Protein AF-A0AAE0S207-F1 (afdb_monomer_lite)

Foldseek 3Di:
DDDDPPVVVPCPPLLVQQQWDWDQDPVVRDIDIDRDGDDFQPASDDQWTHDPSGTGHPPPD

pLDDT: mean 70.61, std 16.65, range [34.19, 89.69]

Organism: NCBI:txid2493646

Sequence (61 aa):
MAVTDLKLPIHAVPEMICRFMYCTDPKISKCVDTYFSAAPGTMCGIHMWCRQGLCVKRCLK

Secondary structure (DSSP, 8-state):
---------SS--HHHHHH-EEEEETTTTEEEEE-PPPPTT-EEETTEEEETTEEEE----

InterPro domains:
  IPR041645 ADAMTS, cysteine-rich domain 2 [PF17771] (15-56)

Structure (mmCIF, N/CA/C/O backbone):
data_AF-A0AAE0S207-F1
#
_entry.id   AF-A0AAE0S207-F1
#
loop_
_atom_site.group_PDB
_atom_site.id
_atom_site.type_symbol
_atom_site.label_atom_id
_atom_site.label_alt_id
_atom_site.label_comp_id
_atom_site.label_asym_id
_atom_site.label_entity_id
_atom_site.label_seq_id
_atom_site.pdbx_PDB_ins_code
_atom_site.Cartn_x
_atom_site.Cartn_y
_atom_site.Cartn_z
_atom_site.occupancy
_atom_site.B_iso_or_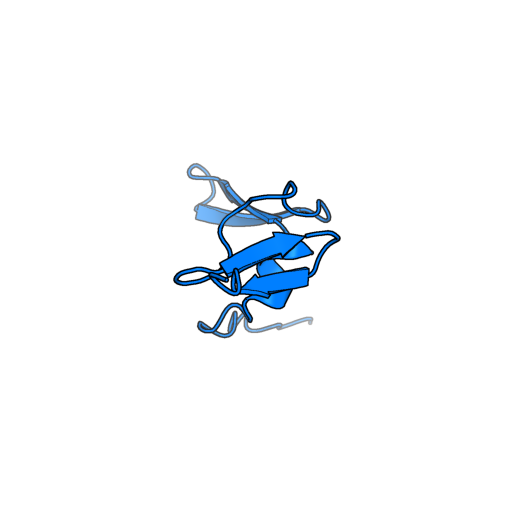equiv
_atom_site.auth_seq_id
_atom_site.auth_comp_id
_atom_site.auth_asym_id
_atom_site.auth_atom_id
_atom_site.pdbx_PDB_model_num
ATOM 1 N N . MET A 1 1 ? 22.076 -18.998 -6.822 1.00 35.84 1 MET A N 1
ATOM 2 C CA . MET A 1 1 ? 20.810 -19.660 -6.451 1.00 35.84 1 MET A CA 1
ATOM 3 C C . MET A 1 1 ? 20.174 -18.829 -5.351 1.00 35.84 1 MET A C 1
ATOM 5 O O . MET A 1 1 ? 20.730 -18.771 -4.267 1.00 35.84 1 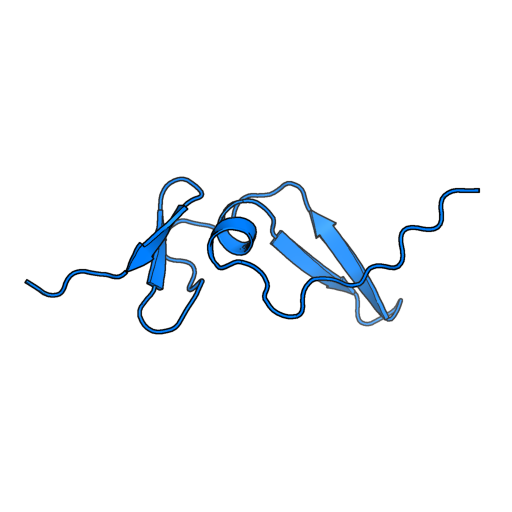MET A O 1
ATOM 9 N N . ALA A 1 2 ? 19.085 -18.128 -5.646 1.00 34.19 2 ALA A N 1
ATOM 10 C CA . ALA A 1 2 ? 18.212 -17.520 -4.646 1.00 34.19 2 ALA A CA 1
ATOM 11 C C . ALA A 1 2 ? 16.799 -17.652 -5.210 1.00 34.19 2 ALA A C 1
ATOM 13 O O . ALA A 1 2 ? 16.317 -16.810 -5.960 1.00 34.19 2 ALA A O 1
ATOM 14 N N . VAL A 1 3 ? 16.212 -18.820 -4.967 1.00 44.38 3 VAL A N 1
ATOM 15 C CA . VAL A 1 3 ? 14.801 -19.077 -5.227 1.00 44.38 3 VAL A CA 1
ATOM 16 C C . VAL A 1 3 ? 14.079 -18.555 -3.999 1.00 44.38 3 VAL A C 1
ATOM 18 O O . VAL A 1 3 ? 14.075 -19.205 -2.960 1.00 44.38 3 VAL A O 1
ATOM 21 N N . THR A 1 4 ? 13.507 -17.365 -4.092 1.00 41.41 4 THR A N 1
ATOM 22 C CA . THR A 1 4 ? 12.358 -17.043 -3.255 1.00 41.41 4 THR A CA 1
ATOM 23 C C . THR A 1 4 ? 11.167 -17.108 -4.179 1.00 41.41 4 THR A C 1
ATOM 25 O O . THR A 1 4 ? 10.858 -16.152 -4.888 1.00 41.41 4 THR A O 1
ATOM 28 N N . ASP A 1 5 ? 10.574 -18.300 -4.219 1.00 40.78 5 ASP A N 1
ATOM 29 C CA . ASP A 1 5 ? 9.160 -18.502 -4.492 1.00 40.78 5 ASP A CA 1
ATOM 30 C C . ASP A 1 5 ? 8.414 -17.334 -3.838 1.00 40.78 5 ASP A C 1
ATOM 32 O O . ASP A 1 5 ? 8.253 -17.290 -2.618 1.00 40.78 5 ASP A O 1
ATOM 36 N N . LEU A 1 6 ? 8.059 -16.315 -4.626 1.00 42.00 6 LEU A N 1
ATOM 37 C CA . LEU A 1 6 ? 7.235 -15.217 -4.154 1.00 42.00 6 LEU A CA 1
ATOM 38 C C . LEU A 1 6 ? 5.806 -15.766 -4.085 1.00 42.00 6 LEU A C 1
ATOM 40 O O . LEU A 1 6 ? 4.899 -15.300 -4.769 1.00 42.00 6 LEU A O 1
ATOM 44 N N . LYS A 1 7 ? 5.592 -16.756 -3.213 1.00 42.53 7 LYS A N 1
ATOM 45 C CA . LYS A 1 7 ? 4.359 -16.865 -2.450 1.00 42.53 7 LYS A CA 1
ATOM 46 C C . LYS A 1 7 ? 4.302 -15.595 -1.609 1.00 42.53 7 LYS A C 1
ATOM 48 O O . LYS A 1 7 ? 4.557 -15.605 -0.410 1.00 42.53 7 LYS A O 1
ATOM 53 N N . LEU A 1 8 ? 4.002 -14.470 -2.269 1.00 44.47 8 LEU A N 1
ATOM 54 C CA . LEU A 1 8 ? 3.301 -13.370 -1.633 1.00 44.47 8 LEU A CA 1
ATOM 55 C C . LEU A 1 8 ? 2.185 -14.070 -0.869 1.00 44.47 8 LEU A C 1
ATOM 57 O O . LEU A 1 8 ? 1.367 -14.740 -1.515 1.00 44.47 8 LEU A O 1
ATOM 61 N N . PRO A 1 9 ? 2.178 -14.047 0.475 1.00 41.31 9 PRO A N 1
ATOM 62 C CA . PRO A 1 9 ? 1.008 -14.513 1.171 1.00 41.31 9 PRO A CA 1
ATOM 63 C C . PRO A 1 9 ? -0.121 -13.688 0.571 1.00 41.31 9 PRO A C 1
ATOM 65 O O . PRO A 1 9 ? -0.121 -12.463 0.607 1.00 41.31 9 PRO A O 1
ATOM 68 N N . ILE A 1 10 ? -1.050 -14.384 -0.067 1.00 45.84 10 ILE A N 1
ATOM 69 C CA . ILE A 1 10 ? -2.244 -13.817 -0.695 1.00 45.84 10 ILE A CA 1
ATOM 70 C C . ILE A 1 10 ? -3.102 -13.126 0.393 1.00 45.84 10 ILE A C 1
ATOM 72 O O . ILE A 1 10 ? -4.013 -12.359 0.115 1.00 45.84 10 ILE A O 1
ATOM 76 N N . HIS A 1 11 ? -2.726 -13.317 1.660 1.00 43.31 11 HIS A N 1
ATOM 77 C CA . HIS A 1 11 ? -2.901 -12.375 2.751 1.00 43.31 11 HIS A CA 1
ATOM 78 C C . HIS A 1 11 ? -1.721 -11.395 2.797 1.00 43.31 11 HIS A C 1
ATOM 80 O O . HIS A 1 11 ? -0.784 -11.583 3.578 1.00 43.31 11 HIS A O 1
ATOM 86 N N . ALA A 1 12 ? -1.755 -10.338 1.981 1.00 50.94 12 ALA A N 1
ATOM 87 C CA . ALA A 1 12 ? -0.979 -9.148 2.296 1.00 50.94 12 ALA A CA 1
ATOM 88 C C . ALA A 1 12 ? -1.452 -8.724 3.688 1.00 50.94 12 ALA A C 1
ATOM 90 O O . ALA A 1 12 ? -2.570 -8.231 3.842 1.00 50.94 12 ALA A O 1
ATOM 91 N N . VAL A 1 13 ? -0.666 -9.054 4.717 1.00 58.03 13 VAL A N 1
ATOM 92 C CA . VAL A 1 13 ? -0.985 -8.699 6.096 1.00 58.03 13 VAL A CA 1
ATOM 93 C C . VAL A 1 13 ? -1.272 -7.201 6.055 1.00 58.03 13 VAL A C 1
ATOM 95 O O . VAL A 1 13 ? -0.430 -6.474 5.523 1.00 58.03 13 VAL A O 1
ATOM 98 N N . PRO A 1 14 ? -2.432 -6.724 6.538 1.00 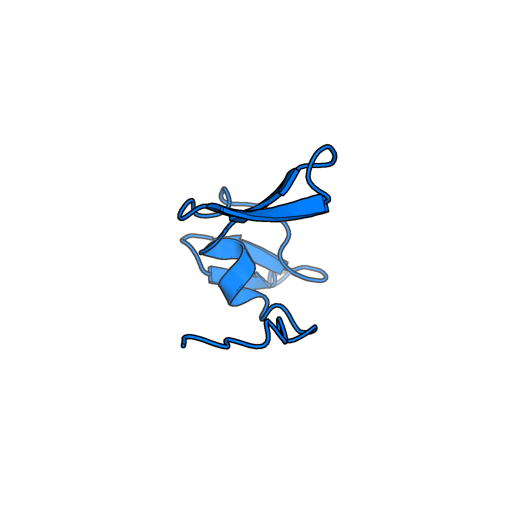59.81 14 PRO A N 1
ATOM 99 C CA . PRO A 1 14 ? -2.825 -5.321 6.398 1.00 59.81 14 PRO A CA 1
ATOM 100 C C . PRO A 1 14 ? -1.712 -4.350 6.827 1.00 59.81 14 PRO A C 1
ATOM 102 O O . PRO A 1 14 ? -1.555 -3.269 6.268 1.00 59.81 14 PRO A O 1
ATOM 105 N N . GLU A 1 15 ? -0.874 -4.779 7.774 1.00 62.38 15 GLU A N 1
ATOM 106 C CA . GLU A 1 15 ? 0.309 -4.060 8.241 1.00 62.38 15 GLU A CA 1
ATOM 107 C C . GLU A 1 15 ? 1.401 -3.833 7.186 1.00 62.38 15 GLU A C 1
ATOM 109 O O . GLU A 1 15 ? 2.039 -2.781 7.199 1.00 62.38 15 GLU A O 1
ATOM 114 N N . MET A 1 16 ? 1.627 -4.770 6.260 1.00 74.44 16 MET A N 1
ATOM 115 C CA . MET A 1 16 ? 2.665 -4.612 5.237 1.00 74.44 16 MET A CA 1
ATOM 116 C C . MET A 1 16 ? 2.302 -3.546 4.206 1.00 74.44 16 MET A C 1
ATOM 118 O O . MET A 1 16 ? 3.196 -2.837 3.763 1.00 74.44 16 MET A O 1
ATOM 122 N N . I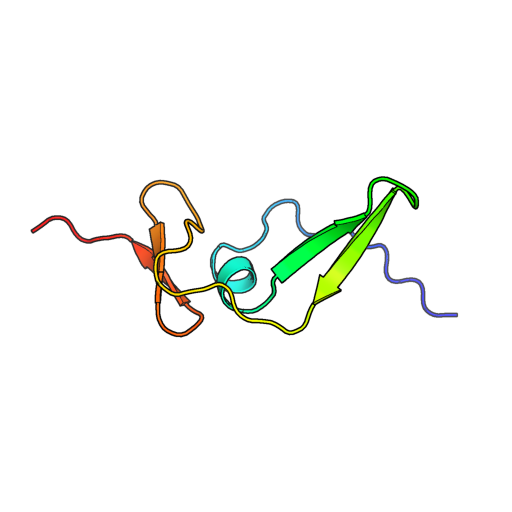LE A 1 17 ? 1.013 -3.345 3.909 1.00 79.81 17 ILE A N 1
ATOM 123 C CA . ILE A 1 17 ? 0.546 -2.314 2.962 1.00 79.81 17 ILE A CA 1
ATOM 124 C C . ILE A 1 17 ? 0.951 -0.911 3.431 1.00 79.81 17 ILE A C 1
ATOM 126 O O . ILE A 1 17 ? 1.313 -0.056 2.629 1.00 79.81 17 ILE A O 1
ATOM 130 N N . CYS A 1 18 ? 0.926 -0.664 4.742 1.00 82.75 18 CYS A N 1
ATOM 131 C CA . CYS A 1 18 ? 1.277 0.646 5.283 1.00 82.75 18 CYS A CA 1
ATOM 132 C C . CYS A 1 18 ? 2.786 0.905 5.321 1.00 82.75 18 CYS A C 1
ATOM 134 O O . CYS A 1 18 ? 3.198 2.063 5.404 1.00 82.75 18 CYS A O 1
ATOM 136 N N . ARG A 1 19 ? 3.605 -0.151 5.259 1.00 82.44 19 ARG A N 1
ATOM 137 C CA . ARG A 1 19 ? 5.071 -0.069 5.312 1.00 82.44 19 ARG A CA 1
ATOM 138 C C . ARG A 1 19 ? 5.724 -0.143 3.938 1.00 82.44 19 ARG A C 1
ATOM 140 O O . ARG A 1 19 ? 6.718 0.544 3.728 1.00 82.44 19 ARG A O 1
ATOM 147 N N . PHE A 1 20 ? 5.159 -0.943 3.039 1.00 78.56 20 PHE A N 1
ATOM 148 C CA . PHE A 1 20 ? 5.704 -1.238 1.722 1.00 78.56 20 PHE A CA 1
ATOM 149 C C . PHE A 1 20 ? 4.641 -1.010 0.653 1.00 78.56 20 PHE A C 1
ATOM 151 O O . PHE A 1 20 ? 3.574 -1.630 0.673 1.00 78.56 20 PHE A O 1
ATOM 158 N N . MET A 1 21 ? 4.948 -0.137 -0.301 1.00 74.12 21 MET A N 1
ATOM 159 C CA . MET A 1 21 ? 4.137 0.037 -1.496 1.00 74.12 21 MET A CA 1
ATOM 160 C C . MET A 1 21 ? 4.644 -0.862 -2.618 1.00 74.12 21 MET A C 1
ATOM 162 O O . MET A 1 21 ? 5.825 -0.851 -2.969 1.00 74.12 21 MET A O 1
ATOM 166 N N . TYR A 1 22 ? 3.715 -1.595 -3.223 1.00 76.38 22 TYR A N 1
ATOM 167 C CA . TYR A 1 22 ? 3.964 -2.395 -4.414 1.00 76.38 22 TYR A CA 1
ATOM 168 C C . TYR A 1 22 ? 3.307 -1.716 -5.610 1.00 76.38 22 TYR A C 1
ATOM 170 O O . TYR A 1 22 ? 2.104 -1.450 -5.602 1.00 76.38 22 TYR A O 1
ATOM 178 N N . CYS A 1 23 ? 4.095 -1.455 -6.645 1.00 76.31 23 CYS A N 1
ATOM 179 C CA . CYS A 1 23 ? 3.610 -0.953 -7.923 1.00 76.31 23 CYS A CA 1
ATOM 180 C C . CYS A 1 23 ? 3.640 -2.093 -8.937 1.00 76.31 23 CYS A C 1
ATOM 182 O O . CYS A 1 23 ? 4.540 -2.923 -8.909 1.00 76.31 23 CYS A O 1
ATOM 184 N N . THR A 1 24 ? 2.680 -2.148 -9.855 1.00 80.75 24 THR A N 1
ATOM 185 C CA . THR A 1 24 ? 2.759 -3.082 -10.988 1.00 80.75 24 THR A CA 1
ATOM 186 C C . THR A 1 24 ? 3.151 -2.294 -12.222 1.00 80.75 24 THR A C 1
ATOM 188 O O . THR A 1 24 ? 2.465 -1.331 -12.566 1.00 80.75 24 THR A O 1
ATOM 191 N N . ASP A 1 25 ? 4.240 -2.684 -12.883 1.00 76.31 25 ASP A N 1
ATOM 192 C CA . ASP A 1 25 ? 4.575 -2.123 -14.190 1.00 76.31 25 ASP A CA 1
ATOM 193 C C . ASP A 1 25 ? 3.896 -2.974 -15.282 1.00 76.31 25 ASP A C 1
ATOM 195 O O . ASP A 1 25 ? 4.254 -4.147 -15.466 1.00 76.31 25 ASP A O 1
ATOM 199 N N . PRO A 1 26 ? 2.917 -2.411 -16.017 1.00 75.94 26 PRO A N 1
ATOM 200 C CA . PRO A 1 26 ? 2.161 -3.152 -17.021 1.00 75.94 26 PRO A CA 1
ATOM 201 C C . PRO A 1 26 ? 3.013 -3.582 -18.224 1.00 75.94 26 PRO A C 1
ATOM 203 O O . PRO A 1 26 ? 2.617 -4.495 -18.945 1.00 75.94 26 PRO A O 1
ATOM 206 N N . LYS A 1 27 ? 4.180 -2.967 -18.458 1.00 82.12 27 LYS A N 1
ATOM 207 C CA . LYS A 1 27 ? 5.050 -3.288 -19.602 1.00 82.12 27 LYS A CA 1
ATOM 208 C C . LYS A 1 27 ? 5.875 -4.548 -19.374 1.00 82.12 27 LYS A C 1
ATOM 210 O O . LYS A 1 27 ? 6.154 -5.276 -20.320 1.00 82.12 27 LYS A O 1
ATOM 215 N N . ILE A 1 28 ? 6.272 -4.794 -18.128 1.00 77.00 28 ILE A N 1
ATOM 216 C CA . ILE A 1 28 ? 7.122 -5.934 -17.751 1.00 77.00 28 ILE A CA 1
ATOM 217 C C . ILE A 1 28 ? 6.362 -7.011 -16.973 1.00 77.00 28 ILE A C 1
ATOM 219 O O . ILE A 1 28 ? 6.947 -8.049 -16.674 1.00 77.00 28 ILE A O 1
ATOM 223 N N . SER A 1 29 ? 5.078 -6.783 -16.659 1.00 76.69 29 SER A N 1
ATOM 224 C CA . SER A 1 29 ? 4.233 -7.695 -15.868 1.00 76.69 29 SER A CA 1
ATOM 225 C C . SER A 1 29 ? 4.905 -8.140 -14.563 1.00 76.69 29 SER A C 1
ATOM 227 O O . SER A 1 29 ? 4.826 -9.302 -14.166 1.00 76.69 29 SER A O 1
ATOM 229 N N . LYS A 1 30 ? 5.610 -7.215 -13.901 1.00 75.12 30 LYS A N 1
ATOM 230 C CA . LYS A 1 30 ? 6.282 -7.454 -12.620 1.00 75.12 30 LYS A CA 1
ATOM 231 C C . LYS A 1 30 ? 5.780 -6.474 -11.572 1.00 75.12 30 LYS A C 1
ATOM 233 O O . LYS A 1 30 ? 5.563 -5.295 -11.860 1.00 75.12 30 LYS A O 1
ATOM 238 N N . CYS A 1 31 ? 5.645 -6.976 -10.350 1.00 73.50 31 CYS A N 1
ATOM 239 C CA . CYS A 1 31 ? 5.539 -6.129 -9.174 1.00 73.50 31 CYS A CA 1
ATOM 240 C C . CYS A 1 31 ? 6.917 -5.538 -8.882 1.00 73.50 31 CYS A C 1
ATOM 242 O O . CYS A 1 31 ? 7.898 -6.270 -8.765 1.00 73.50 31 CYS A O 1
ATOM 244 N N . VAL A 1 32 ? 6.967 -4.219 -8.784 1.00 74.12 32 VAL A N 1
ATOM 245 C CA . VAL A 1 32 ? 8.116 -3.460 -8.317 1.00 74.12 32 VAL A CA 1
ATOM 246 C C . VAL A 1 32 ? 7.820 -3.096 -6.872 1.00 74.12 32 VAL A C 1
ATOM 248 O O . VAL A 1 32 ? 6.854 -2.384 -6.577 1.00 74.12 32 VAL A O 1
ATOM 251 N N . ASP A 1 33 ? 8.608 -3.646 -5.964 1.00 67.19 33 ASP A N 1
ATOM 252 C CA . ASP A 1 33 ? 8.604 -3.250 -4.573 1.00 67.19 33 ASP A CA 1
ATOM 253 C C . ASP A 1 33 ? 9.269 -1.884 -4.443 1.00 67.19 33 ASP A C 1
ATOM 255 O O . ASP A 1 33 ? 10.342 -1.609 -4.980 1.00 67.19 33 ASP A O 1
ATOM 259 N N . THR A 1 34 ? 8.596 -0.994 -3.732 1.00 66.06 34 THR A N 1
ATOM 260 C CA . THR A 1 34 ? 9.176 0.279 -3.352 1.00 66.06 34 THR A CA 1
ATOM 261 C C . THR A 1 34 ? 9.203 0.348 -1.836 1.00 66.06 34 THR A C 1
ATOM 263 O O . THR A 1 34 ? 8.210 0.074 -1.163 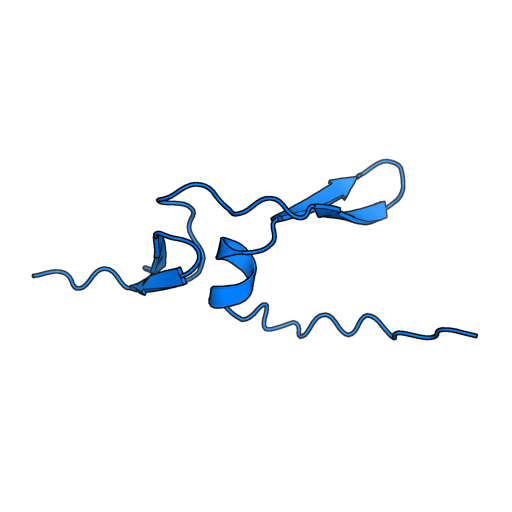1.00 66.06 34 THR A O 1
ATOM 266 N N . TYR A 1 35 ? 10.347 0.741 -1.277 1.0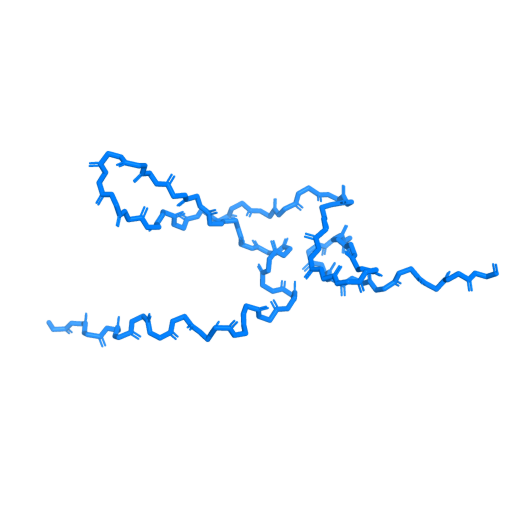0 66.62 35 TYR A N 1
ATOM 267 C CA . TYR A 1 35 ? 10.526 0.928 0.168 1.00 66.62 35 TYR A CA 1
ATOM 268 C C . TYR A 1 35 ? 9.796 2.176 0.706 1.00 66.62 35 TYR A C 1
ATOM 270 O O . TYR A 1 35 ? 10.129 2.689 1.772 1.00 66.62 35 TYR A O 1
ATOM 278 N N . PHE A 1 36 ? 8.807 2.690 -0.030 1.00 73.00 36 PHE A N 1
ATOM 279 C CA . PHE A 1 36 ? 7.983 3.806 0.403 1.00 73.00 36 PHE A CA 1
ATOM 280 C C . PHE A 1 36 ? 6.816 3.306 1.250 1.00 73.00 36 PHE A C 1
ATOM 282 O O . PHE A 1 36 ? 6.140 2.334 0.915 1.00 73.00 36 PHE A O 1
ATOM 289 N N . SER A 1 37 ? 6.570 4.014 2.348 1.00 79.06 37 SER A N 1
ATOM 290 C CA . SER A 1 37 ? 5.398 3.801 3.190 1.00 79.06 37 SER A CA 1
ATOM 291 C C . SER A 1 37 ? 4.156 4.389 2.530 1.00 79.06 37 SER A C 1
ATOM 293 O O . SER A 1 37 ? 4.219 5.457 1.916 1.00 79.06 37 SER A O 1
ATOM 295 N N . ALA A 1 38 ? 3.010 3.730 2.700 1.00 83.12 38 ALA A N 1
ATOM 296 C CA . ALA A 1 38 ? 1.753 4.284 2.221 1.00 83.12 38 ALA A CA 1
ATOM 297 C C . ALA A 1 38 ? 1.403 5.567 2.988 1.00 83.12 38 ALA A C 1
ATOM 299 O O . ALA A 1 38 ? 1.624 5.680 4.199 1.00 83.12 38 ALA A O 1
ATOM 300 N N . ALA A 1 39 ? 0.816 6.533 2.283 1.00 85.38 39 ALA A N 1
ATOM 301 C CA . ALA A 1 39 ? 0.404 7.790 2.888 1.00 85.38 39 ALA A CA 1
ATOM 302 C C . ALA A 1 39 ? -0.633 7.554 4.009 1.00 85.38 39 ALA A C 1
ATOM 304 O O . ALA A 1 39 ? -1.474 6.649 3.895 1.00 85.38 39 ALA A O 1
ATOM 305 N N . PRO A 1 40 ? -0.628 8.364 5.085 1.00 86.69 40 PRO A N 1
ATOM 306 C CA . PRO A 1 40 ? -1.668 8.309 6.106 1.00 86.69 40 PRO A CA 1
ATOM 307 C C . PRO A 1 40 ? -3.069 8.426 5.491 1.00 86.69 40 PRO A C 1
ATOM 309 O O . PRO A 1 40 ? -3.312 9.285 4.648 1.00 86.69 40 PRO A O 1
ATOM 312 N N . GLY A 1 41 ? -3.992 7.561 5.910 1.00 86.75 41 GLY A N 1
ATOM 313 C CA . GLY A 1 41 ? -5.339 7.478 5.338 1.00 86.75 41 GLY A CA 1
ATOM 314 C C . GLY A 1 41 ? -5.475 6.533 4.138 1.00 86.75 41 GLY A C 1
ATOM 315 O O . GLY A 1 41 ? -6.597 6.310 3.691 1.00 86.75 41 GLY A O 1
ATOM 316 N N . THR A 1 42 ? -4.387 5.923 3.650 1.00 87.19 42 THR A N 1
ATOM 317 C CA . THR A 1 42 ? -4.469 4.846 2.646 1.00 87.19 42 THR A CA 1
ATOM 318 C C . THR A 1 42 ? -5.261 3.669 3.206 1.00 87.19 42 THR A C 1
ATOM 320 O O . THR A 1 42 ? -5.011 3.231 4.328 1.00 87.19 42 THR A O 1
ATOM 323 N N . MET A 1 43 ? -6.226 3.157 2.446 1.00 87.19 43 MET A N 1
ATOM 324 C CA . MET A 1 43 ? -7.009 1.990 2.844 1.00 87.19 43 MET A CA 1
ATOM 325 C C . MET A 1 43 ? -6.133 0.731 2.806 1.00 87.19 43 MET A C 1
ATOM 327 O O . MET A 1 43 ? -5.533 0.423 1.781 1.00 87.19 43 MET A O 1
ATOM 331 N N . CYS A 1 44 ? -6.077 0.001 3.918 1.00 86.38 44 CYS A N 1
ATOM 332 C CA . CYS A 1 44 ? -5.276 -1.225 4.066 1.00 86.38 44 CYS A CA 1
ATOM 333 C C . CYS A 1 44 ? -6.124 -2.458 4.426 1.00 86.38 44 CYS A C 1
ATOM 335 O O . CYS A 1 44 ? -5.604 -3.562 4.541 1.00 86.38 44 CYS A O 1
ATOM 337 N N . GLY A 1 45 ? -7.438 -2.283 4.590 1.00 84.44 45 GLY A N 1
ATOM 338 C CA . GLY A 1 45 ? -8.400 -3.347 4.870 1.00 84.44 45 GLY A CA 1
ATOM 339 C C . GLY A 1 45 ? -9.827 -2.801 4.954 1.00 84.44 45 GLY A C 1
ATOM 340 O O . GLY A 1 45 ? -10.042 -1.588 4.902 1.00 84.44 45 GLY A O 1
ATOM 341 N N . ILE A 1 46 ? -10.819 -3.684 5.093 1.00 84.12 46 ILE A N 1
ATOM 342 C CA . ILE A 1 46 ? -12.229 -3.285 5.233 1.00 84.12 46 ILE A CA 1
ATOM 343 C C . ILE A 1 46 ? -12.391 -2.470 6.526 1.00 84.12 46 ILE A C 1
ATOM 345 O O . ILE A 1 46 ? -12.187 -2.985 7.624 1.00 84.12 46 ILE A O 1
ATOM 349 N N . HIS A 1 47 ? -12.752 -1.190 6.396 1.00 85.69 47 HIS A N 1
ATOM 350 C CA . HIS A 1 47 ? -12.793 -0.216 7.498 1.00 85.69 47 HIS A CA 1
ATOM 351 C C . HIS A 1 47 ? -11.449 -0.030 8.230 1.00 85.69 47 HIS A C 1
ATOM 353 O O . HIS A 1 47 ? -11.437 0.235 9.436 1.00 85.69 47 HIS A O 1
ATOM 359 N N . MET A 1 48 ? -10.321 -0.173 7.528 1.00 87.38 48 MET A N 1
ATOM 360 C CA . MET A 1 48 ? -8.985 0.025 8.091 1.00 87.38 48 MET A CA 1
ATOM 361 C C . MET A 1 48 ? -8.147 0.969 7.229 1.00 87.38 48 MET A C 1
ATOM 363 O O . MET A 1 48 ? -8.207 0.930 5.998 1.00 87.38 48 MET A O 1
ATOM 367 N N . TRP A 1 49 ? -7.338 1.797 7.887 1.00 89.69 49 TRP A N 1
ATOM 368 C CA . TRP A 1 49 ? -6.533 2.838 7.252 1.00 89.69 49 TRP A CA 1
ATOM 369 C C . TRP A 1 49 ? -5.119 2.891 7.827 1.00 89.69 49 TRP A C 1
ATOM 371 O O . TRP A 1 49 ? -4.907 2.627 9.011 1.00 89.69 49 TRP A O 1
ATOM 381 N N . CYS A 1 50 ? -4.159 3.287 6.997 1.00 89.00 50 CYS A N 1
ATOM 382 C CA . CYS A 1 50 ? -2.772 3.462 7.397 1.00 89.00 50 CYS A CA 1
ATOM 383 C C . CYS A 1 50 ? -2.580 4.700 8.278 1.00 89.00 50 CYS A C 1
ATOM 385 O O . CYS A 1 50 ? -3.000 5.805 7.923 1.00 89.00 50 CYS A O 1
ATOM 387 N N . ARG A 1 51 ? -1.887 4.539 9.407 1.00 88.81 51 ARG A N 1
ATOM 388 C CA . ARG A 1 51 ? -1.457 5.621 10.300 1.00 88.81 51 ARG A CA 1
ATOM 389 C C . ARG A 1 51 ? -0.078 5.279 10.861 1.00 88.81 51 ARG A C 1
ATOM 391 O O . ARG A 1 51 ? 0.060 4.275 11.543 1.00 88.81 51 ARG A O 1
ATOM 398 N N . GLN A 1 52 ? 0.933 6.099 10.557 1.00 84.62 52 GLN A N 1
ATOM 399 C CA . GLN A 1 52 ? 2.328 5.886 10.996 1.00 84.62 52 GLN A CA 1
ATOM 400 C C . GLN A 1 52 ? 2.874 4.478 10.661 1.00 84.62 52 GLN A C 1
ATOM 402 O O . GLN A 1 52 ? 3.515 3.837 11.486 1.00 84.62 52 GLN A O 1
ATOM 407 N N . GLY A 1 53 ? 2.591 3.969 9.457 1.00 79.19 53 GLY A N 1
ATOM 408 C CA . GLY A 1 53 ? 3.061 2.644 9.032 1.00 79.19 53 GLY A CA 1
ATOM 409 C C . GLY A 1 53 ? 2.311 1.455 9.652 1.00 79.19 53 GLY A C 1
ATOM 410 O O . GLY A 1 53 ? 2.760 0.321 9.497 1.00 79.19 53 GLY A O 1
ATOM 411 N N . LEU A 1 54 ? 1.181 1.691 10.331 1.00 84.94 54 LEU A N 1
ATOM 412 C CA . LEU A 1 54 ? 0.303 0.659 10.895 1.00 84.94 54 LEU A CA 1
ATOM 413 C C . LEU A 1 54 ? -1.086 0.705 10.258 1.00 84.94 54 LEU A C 1
ATOM 415 O O . LEU A 1 54 ? -1.605 1.788 9.985 1.00 84.94 54 LEU A O 1
ATOM 419 N N . CYS A 1 55 ? -1.705 -0.461 10.073 1.00 85.44 55 CYS A N 1
ATOM 420 C CA . CYS A 1 55 ? -3.069 -0.571 9.567 1.00 85.44 55 CYS A CA 1
ATOM 421 C C . CYS A 1 55 ? -4.067 -0.637 10.725 1.00 85.44 55 CYS A C 1
ATOM 423 O O . CYS A 1 55 ? -4.147 -1.643 11.428 1.00 85.44 55 CYS A O 1
ATOM 425 N N . VAL A 1 56 ? -4.837 0.432 10.933 1.00 87.38 56 VAL A N 1
ATOM 426 C CA . VAL A 1 56 ? -5.737 0.559 12.087 1.00 87.38 56 VAL A CA 1
ATOM 427 C C . VAL A 1 56 ? -7.198 0.624 11.656 1.00 87.38 56 VAL A C 1
ATOM 429 O O . VAL A 1 56 ? -7.545 1.301 10.689 1.00 87.38 56 VAL A O 1
ATOM 432 N N . LYS A 1 57 ? -8.086 -0.044 12.397 1.00 84.75 57 LYS A N 1
ATOM 433 C CA . LYS A 1 57 ? -9.538 0.107 12.229 1.00 84.75 57 LYS A CA 1
ATOM 434 C C . LYS A 1 57 ? -9.966 1.460 12.809 1.00 84.75 57 LYS A C 1
ATOM 436 O O . LYS A 1 57 ? -9.544 1.797 13.917 1.00 84.75 57 LYS A O 1
ATOM 441 N N . ARG A 1 58 ? -10.817 2.242 12.126 1.00 70.00 58 ARG A N 1
ATOM 442 C CA . ARG A 1 58 ? -11.513 3.341 12.835 1.00 70.00 58 ARG A CA 1
ATOM 443 C C . ARG A 1 58 ? -12.437 2.688 13.849 1.00 70.00 58 ARG A C 1
ATOM 445 O O . ARG A 1 58 ? -13.413 2.047 13.468 1.00 70.00 58 ARG A O 1
ATOM 452 N N . CYS A 1 59 ? -12.163 2.898 15.128 1.00 60.72 59 CYS A N 1
ATOM 453 C CA . CYS A 1 59 ? -13.204 2.798 16.135 1.00 60.72 59 CYS A CA 1
ATOM 454 C C . CYS A 1 59 ? -14.174 3.957 15.870 1.00 60.72 59 CYS A C 1
ATOM 456 O O . CYS A 1 59 ? -13.836 5.111 16.133 1.00 60.72 59 CYS A O 1
ATOM 458 N N . LEU A 1 60 ? -15.328 3.663 15.265 1.00 55.72 60 LEU A N 1
ATOM 459 C CA . LEU A 1 60 ? -16.476 4.566 15.314 1.00 55.72 60 LEU A CA 1
ATOM 460 C C . LEU A 1 60 ? -16.819 4.725 16.802 1.00 55.72 60 LEU A C 1
ATOM 462 O O . LEU A 1 60 ? -17.095 3.729 17.468 1.00 55.72 60 LEU A O 1
ATOM 466 N N . LYS A 1 61 ? -16.659 5.943 17.322 1.00 47.38 61 LYS A N 1
ATOM 467 C CA . LYS A 1 61 ? -17.221 6.345 18.613 1.00 47.38 61 LYS A CA 1
ATOM 468 C C . LYS A 1 61 ? -18.680 6.715 18.417 1.00 47.38 61 LYS A C 1
ATOM 470 O O . LYS A 1 61 ? -18.973 7.271 17.335 1.00 47.38 61 LYS A O 1
#

Radius of gyration: 13.74 Å; chains: 1; bounding box: 38×28×38 Å